Protein AF-A0A834VYH0-F1 (afdb_monomer_lite)

Organism: NCBI:txid362788

pLDDT: mean 78.89, std 22.51, range [36.06, 98.56]

InterPro domains:
  IPR061502 Copia/RE1/RE2-like, N-terminal domain [PF14223] (32-112)

Radius of gyration: 22.4 Å; chains: 1; bounding box: 96×41×39 Å

Structure (mmCIF, N/CA/C/O backbone):
data_AF-A0A834VYH0-F1
#
_entry.id   AF-A0A834VYH0-F1
#
loop_
_atom_site.group_PDB
_atom_site.id
_atom_site.type_symbol
_atom_site.label_atom_id
_atom_site.label_alt_id
_atom_site.label_comp_id
_atom_site.label_asym_id
_atom_site.label_entity_id
_atom_site.label_seq_id
_atom_site.pdbx_PDB_ins_code
_atom_site.Cartn_x
_atom_site.Cartn_y
_atom_site.Cartn_z
_atom_site.occupancy
_atom_site.B_iso_or_equiv
_atom_site.auth_seq_id
_atom_site.auth_comp_id
_atom_site.auth_asym_id
_atom_site.auth_atom_id
_atom_site.pdbx_PDB_model_num
ATOM 1 N N . MET A 1 1 ? -38.437 10.551 18.328 1.00 39.16 1 MET A N 1
ATOM 2 C CA . MET A 1 1 ? -38.281 10.422 16.863 1.00 39.16 1 MET A CA 1
ATOM 3 C C . MET A 1 1 ? -36.837 10.036 16.601 1.00 39.16 1 MET A C 1
ATOM 5 O O . MET A 1 1 ? -35.950 10.827 16.892 1.00 39.16 1 MET A O 1
ATOM 9 N N . GLY A 1 2 ? -36.604 8.774 16.239 1.00 43.66 2 GLY A N 1
ATOM 10 C CA . GLY A 1 2 ? -35.266 8.202 16.108 1.00 43.66 2 GLY A CA 1
ATOM 11 C C . GLY A 1 2 ? -34.602 8.573 14.784 1.00 43.66 2 GLY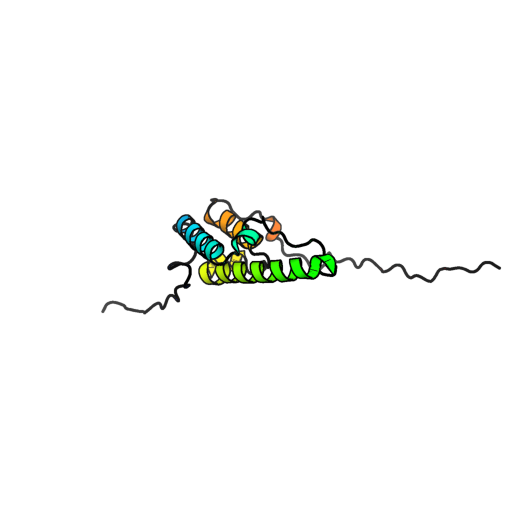 A C 1
ATOM 12 O O . GLY A 1 2 ? -35.204 8.436 13.727 1.00 43.66 2 GLY A O 1
ATOM 13 N N . THR A 1 3 ? -33.372 9.064 14.914 1.00 54.09 3 THR A N 1
ATOM 14 C CA . THR A 1 3 ? -32.227 9.072 13.994 1.00 54.09 3 THR A CA 1
ATOM 15 C C . THR A 1 3 ? -32.378 8.308 12.680 1.00 54.09 3 THR A C 1
ATOM 17 O O . THR A 1 3 ? -32.634 7.114 12.722 1.00 54.09 3 THR A O 1
ATOM 20 N N . GLN A 1 4 ? -31.996 8.952 11.567 1.00 41.72 4 GLN A N 1
ATOM 21 C CA . GLN A 1 4 ? -30.933 8.459 10.675 1.00 41.72 4 GLN A CA 1
ATOM 22 C C . GLN A 1 4 ? -30.151 9.649 10.104 1.00 41.72 4 GLN A C 1
ATOM 24 O O . GLN A 1 4 ? -30.568 10.303 9.153 1.00 41.72 4 GLN A O 1
ATOM 29 N N . ARG A 1 5 ? -29.003 9.962 10.718 1.00 48.94 5 ARG A N 1
ATOM 30 C CA . ARG A 1 5 ? -28.005 10.852 10.119 1.00 48.94 5 ARG A CA 1
ATOM 31 C C . ARG A 1 5 ? -27.100 9.943 9.290 1.00 48.94 5 ARG A C 1
ATOM 33 O O . ARG A 1 5 ? -2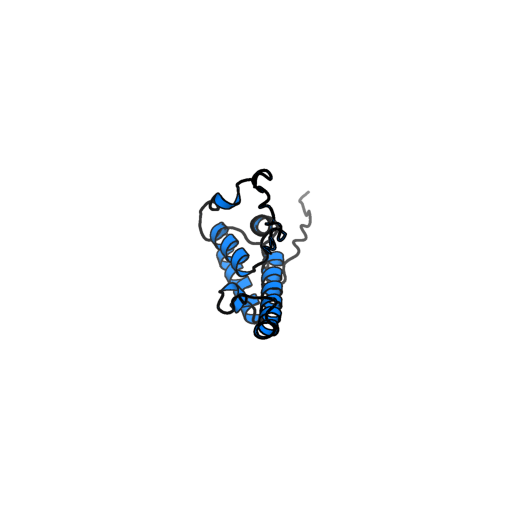6.213 9.299 9.843 1.00 48.94 5 ARG A O 1
ATOM 40 N N . GLY A 1 6 ? -27.423 9.804 8.005 1.00 48.75 6 GLY A N 1
ATOM 41 C CA . GLY A 1 6 ? -26.701 8.943 7.073 1.00 48.75 6 GLY A CA 1
ATOM 42 C C . GLY A 1 6 ? -25.217 9.296 7.059 1.00 48.75 6 GLY A C 1
ATOM 43 O O . GLY A 1 6 ? -24.823 10.342 6.548 1.00 48.75 6 GLY A O 1
ATOM 44 N N . ARG A 1 7 ? -24.395 8.433 7.655 1.00 46.62 7 ARG A N 1
ATOM 45 C CA . ARG A 1 7 ? -22.949 8.459 7.472 1.00 46.62 7 ARG A CA 1
ATOM 46 C C . ARG A 1 7 ? -22.687 7.689 6.182 1.00 46.62 7 ARG A C 1
ATOM 48 O O . ARG A 1 7 ? -22.706 6.466 6.193 1.00 46.62 7 ARG A O 1
ATOM 55 N N . LEU A 1 8 ? -22.483 8.399 5.076 1.00 40.91 8 LEU A N 1
ATOM 56 C CA . LEU A 1 8 ? -21.891 7.806 3.880 1.00 40.91 8 LEU A CA 1
ATOM 57 C C . LEU A 1 8 ? -20.422 7.527 4.210 1.00 40.91 8 LEU A C 1
ATOM 59 O O . LEU A 1 8 ? -19.556 8.380 4.030 1.00 40.91 8 LEU A O 1
ATOM 63 N N . THR A 1 9 ? -20.146 6.365 4.796 1.00 43.81 9 THR A N 1
ATOM 64 C CA . THR A 1 9 ? -18.792 5.819 4.799 1.00 43.81 9 THR A CA 1
ATOM 65 C C . THR A 1 9 ? -18.499 5.439 3.361 1.00 43.81 9 THR A C 1
ATOM 67 O O . THR A 1 9 ? -19.078 4.490 2.840 1.00 43.81 9 THR A O 1
ATOM 70 N N . VAL A 1 10 ? -17.665 6.226 2.689 1.00 47.12 10 VAL A N 1
ATOM 71 C CA . VAL A 1 10 ? -17.093 5.828 1.406 1.00 47.12 10 VAL A CA 1
ATOM 72 C C . VAL A 1 10 ? -16.252 4.590 1.706 1.00 47.12 10 VAL A C 1
ATOM 74 O O . VAL A 1 10 ? -15.193 4.693 2.322 1.00 47.12 10 VAL A O 1
ATOM 77 N N . TYR A 1 11 ? -16.795 3.414 1.402 1.00 51.03 11 TYR A N 1
ATOM 78 C CA . TYR A 1 11 ? -16.073 2.155 1.495 1.00 51.03 11 TYR A CA 1
ATOM 79 C C . TYR A 1 11 ? -14.889 2.240 0.532 1.00 51.03 11 TYR A C 1
ATOM 81 O O . TYR A 1 11 ? -15.066 2.626 -0.625 1.00 51.03 11 TYR A O 1
ATOM 89 N N . SER A 1 12 ? -13.683 1.913 0.991 1.00 63.50 12 SER A N 1
ATOM 90 C CA . SER A 1 12 ? -12.608 1.631 0.041 1.00 63.50 12 SER A CA 1
ATOM 91 C C . SER A 1 12 ? -12.965 0.326 -0.679 1.00 63.50 12 SER A C 1
ATOM 93 O O . SER A 1 12 ? -13.452 -0.600 -0.033 1.00 63.50 12 SER A O 1
ATOM 95 N N . GLU A 1 13 ? -12.731 0.212 -1.990 1.00 74.50 13 GLU A N 1
ATOM 96 C CA . GLU A 1 13 ? -12.976 -1.049 -2.726 1.00 74.50 13 GLU A CA 1
ATOM 97 C C . GLU A 1 13 ? -12.113 -2.218 -2.207 1.00 74.50 13 GLU A C 1
ATOM 99 O O . GLU A 1 13 ? -12.347 -3.373 -2.548 1.00 74.50 13 GLU A O 1
ATOM 104 N N . ILE A 1 14 ? -11.124 -1.919 -1.360 1.00 86.88 14 ILE A N 1
ATOM 105 C CA . ILE A 1 14 ? -10.167 -2.873 -0.802 1.00 86.88 14 ILE A CA 1
ATOM 106 C C . ILE A 1 14 ? -10.677 -3.466 0.519 1.00 86.88 14 ILE A C 1
ATOM 108 O O . ILE A 1 14 ? -10.652 -4.681 0.706 1.00 86.88 14 ILE A O 1
ATOM 112 N N . VAL A 1 15 ? -11.126 -2.616 1.451 1.00 87.81 15 VAL A N 1
ATOM 113 C CA . VAL A 1 15 ? -11.596 -3.014 2.789 1.00 87.81 15 VAL A CA 1
ATOM 114 C C . VAL A 1 15 ? -12.855 -2.229 3.163 1.00 87.81 15 VAL A C 1
ATOM 116 O O . VAL A 1 15 ? -12.921 -1.011 2.978 1.00 87.81 15 VAL A O 1
ATOM 119 N N . ALA A 1 16 ? -13.841 -2.927 3.735 1.00 87.81 16 ALA A N 1
ATOM 120 C CA . ALA A 1 16 ? -15.114 -2.339 4.158 1.00 87.81 16 ALA A CA 1
ATOM 121 C C . ALA A 1 16 ? -14.973 -1.351 5.333 1.00 87.81 16 ALA A C 1
ATOM 123 O O . ALA A 1 16 ? -15.741 -0.399 5.443 1.00 87.81 16 ALA A O 1
ATOM 124 N N . GLU A 1 17 ? -13.990 -1.557 6.207 1.00 90.62 17 GLU A N 1
ATOM 125 C CA . GLU A 1 17 ? -13.742 -0.705 7.367 1.00 90.62 17 GLU A CA 1
ATOM 126 C C . GLU A 1 17 ? -12.318 -0.151 7.336 1.00 90.62 17 GLU A C 1
ATOM 128 O O . GLU A 1 17 ? -11.380 -0.832 6.923 1.00 90.62 17 GLU A O 1
ATOM 133 N N . ALA A 1 18 ? -12.166 1.093 7.792 1.00 93.94 18 ALA A N 1
ATOM 134 C CA . ALA A 1 18 ? -10.861 1.716 7.984 1.00 93.94 18 ALA A CA 1
ATOM 135 C C . ALA A 1 18 ? -10.053 0.997 9.075 1.00 93.94 18 ALA A C 1
ATOM 137 O O . ALA A 1 18 ? -10.628 0.347 9.948 1.00 93.94 18 ALA A O 1
ATOM 138 N N . LEU A 1 19 ? -8.730 1.163 9.055 1.00 95.44 19 LEU A N 1
ATOM 139 C CA . LEU A 1 19 ? -7.829 0.520 10.008 1.00 95.44 19 LEU A CA 1
ATOM 140 C C . LEU A 1 19 ? -8.069 1.025 11.440 1.00 95.44 19 LEU A C 1
ATOM 142 O O . LEU A 1 19 ? -7.916 2.213 11.737 1.00 95.44 19 LEU A O 1
ATOM 146 N N . THR A 1 20 ? -8.382 0.100 12.341 1.00 93.94 20 THR A N 1
ATOM 147 C CA . THR A 1 20 ? -8.460 0.308 13.790 1.00 93.94 20 THR A CA 1
ATOM 148 C C . THR A 1 20 ? -7.657 -0.762 14.525 1.00 93.94 20 THR A C 1
ATOM 150 O O . THR A 1 20 ? -7.160 -1.714 13.926 1.00 93.94 20 THR A O 1
ATOM 153 N N . LYS A 1 21 ? -7.493 -0.616 15.845 1.00 92.25 21 LYS A N 1
ATOM 154 C CA . LYS A 1 21 ? -6.784 -1.622 16.655 1.00 92.25 21 LYS A CA 1
ATOM 155 C C . LYS A 1 21 ? -7.570 -2.926 16.769 1.00 92.25 21 LYS A C 1
ATOM 157 O O . LYS A 1 21 ? -6.990 -3.987 16.948 1.00 92.25 21 LYS A O 1
ATOM 162 N N . GLU A 1 22 ? -8.889 -2.843 16.667 1.00 92.31 22 GLU A N 1
ATOM 163 C CA . GLU A 1 22 ? -9.804 -3.969 16.814 1.00 92.31 22 GLU A CA 1
ATOM 164 C C . GLU A 1 22 ? -9.892 -4.797 15.527 1.00 92.31 22 GLU A C 1
ATOM 166 O O . GLU A 1 22 ? -10.060 -6.013 15.598 1.00 92.31 22 GLU A O 1
ATOM 171 N N . ASN A 1 23 ? -9.754 -4.160 14.357 1.00 94.06 23 ASN A N 1
ATOM 172 C CA . ASN A 1 23 ? -9.854 -4.826 13.055 1.00 94.06 23 ASN A CA 1
ATOM 173 C C . ASN A 1 23 ? -8.508 -4.996 12.324 1.00 94.06 23 ASN A C 1
ATOM 175 O O . ASN A 1 23 ? -8.489 -5.493 11.196 1.00 94.06 23 ASN A O 1
ATOM 179 N N . CYS A 1 24 ? -7.385 -4.632 12.954 1.00 94.62 24 CYS A N 1
ATOM 180 C CA . CYS A 1 24 ? -6.070 -4.558 12.313 1.00 94.62 24 CYS A CA 1
ATOM 181 C C . CYS A 1 24 ? -5.672 -5.844 11.583 1.00 94.62 24 CYS A C 1
ATOM 183 O O . CYS A 1 24 ? -5.294 -5.789 10.414 1.00 94.62 24 CYS A O 1
ATOM 185 N N . LYS A 1 25 ? -5.829 -7.011 12.220 1.00 94.81 25 LYS A N 1
ATOM 186 C CA . LYS A 1 25 ? -5.514 -8.306 11.601 1.00 94.81 25 LYS A CA 1
ATOM 187 C C . LYS A 1 25 ? -6.266 -8.507 10.280 1.00 94.81 25 LYS A C 1
ATOM 189 O O . LYS A 1 25 ? -5.648 -8.854 9.278 1.00 94.81 25 LYS A O 1
ATOM 194 N N . TYR A 1 26 ? -7.578 -8.267 10.286 1.00 94.38 26 TYR A N 1
ATOM 195 C CA . TYR A 1 26 ? -8.425 -8.412 9.102 1.00 94.38 26 TYR A CA 1
ATOM 196 C C . TYR A 1 26 ? -8.040 -7.402 8.017 1.00 94.38 26 TYR A C 1
ATOM 198 O O . TYR A 1 26 ? -7.856 -7.772 6.860 1.00 94.38 26 TYR A O 1
ATOM 206 N N . TRP A 1 27 ? -7.842 -6.138 8.399 1.00 96.19 27 TRP A N 1
ATOM 207 C CA . TRP A 1 27 ? -7.443 -5.082 7.472 1.00 96.19 27 TRP A CA 1
ATOM 208 C C . TRP A 1 27 ? -6.119 -5.414 6.768 1.00 96.19 27 TRP A C 1
ATOM 210 O O . TRP A 1 27 ? -6.048 -5.370 5.539 1.00 96.19 27 TRP A O 1
ATOM 220 N N . PHE A 1 28 ? -5.088 -5.817 7.522 1.00 96.94 28 PHE A N 1
ATOM 221 C CA . PHE A 1 28 ? -3.784 -6.172 6.955 1.00 96.94 28 PHE A CA 1
ATOM 222 C C . PHE A 1 28 ? -3.875 -7.374 6.009 1.00 96.94 28 PHE A C 1
ATOM 224 O O . PHE A 1 28 ? -3.236 -7.364 4.959 1.00 96.94 28 PHE A O 1
ATOM 231 N N . GLU A 1 29 ? -4.677 -8.392 6.331 1.00 96.62 29 GLU A N 1
ATOM 232 C CA . GLU A 1 29 ? -4.903 -9.532 5.432 1.00 96.62 29 GLU A CA 1
ATOM 233 C C . GLU A 1 29 ? -5.588 -9.106 4.124 1.00 96.62 29 GLU A C 1
ATOM 235 O O . GLU A 1 29 ? -5.112 -9.464 3.044 1.00 96.62 29 GLU A O 1
ATOM 240 N N . CYS A 1 30 ? -6.653 -8.300 4.190 1.00 96.56 30 CYS A N 1
ATOM 241 C CA . CYS A 1 30 ? -7.360 -7.822 3.000 1.00 96.56 30 CYS A CA 1
ATOM 242 C C . CYS A 1 30 ? -6.466 -6.967 2.097 1.00 96.56 30 CYS A C 1
ATOM 244 O O . CYS A 1 30 ? -6.372 -7.232 0.896 1.00 96.56 30 CYS A O 1
ATOM 246 N N . VAL A 1 31 ? -5.769 -5.978 2.665 1.00 97.25 31 VAL A N 1
ATOM 247 C CA . VAL A 1 31 ? -4.878 -5.109 1.886 1.00 97.25 31 VAL A CA 1
ATOM 248 C C . VAL A 1 31 ? -3.717 -5.913 1.308 1.00 97.25 31 VAL A C 1
ATOM 250 O O . VAL A 1 31 ? -3.405 -5.749 0.132 1.00 97.25 31 VAL A O 1
ATOM 253 N N . LYS A 1 32 ? -3.115 -6.842 2.066 1.00 98.06 32 LYS A N 1
ATOM 254 C CA . LYS A 1 32 ? -2.071 -7.730 1.533 1.00 98.06 32 LYS A CA 1
ATOM 255 C C . LYS A 1 32 ? -2.574 -8.526 0.329 1.00 98.06 32 LYS A C 1
ATOM 257 O O . LYS A 1 32 ? -1.905 -8.545 -0.699 1.00 98.06 32 LYS A O 1
ATOM 262 N N . ASN A 1 33 ? -3.740 -9.160 0.435 1.00 97.69 33 ASN A N 1
ATOM 263 C CA . ASN A 1 33 ? -4.301 -9.955 -0.659 1.00 97.69 33 ASN A CA 1
ATOM 264 C C . ASN A 1 33 ? -4.573 -9.101 -1.903 1.00 97.69 33 ASN A C 1
ATOM 266 O O . ASN A 1 33 ? -4.278 -9.534 -3.015 1.00 97.69 33 ASN A O 1
ATOM 270 N N . TYR A 1 34 ? -5.065 -7.874 -1.719 1.00 97.50 34 TYR A N 1
ATOM 271 C CA . TYR A 1 34 ? -5.250 -6.920 -2.811 1.00 97.50 34 TYR A CA 1
ATOM 272 C C . TYR A 1 34 ? -3.922 -6.554 -3.492 1.00 97.50 34 TYR A C 1
ATOM 274 O O . TYR A 1 34 ? -3.818 -6.582 -4.716 1.00 97.50 34 TYR A O 1
ATOM 282 N N . LEU A 1 35 ? -2.880 -6.267 -2.707 1.00 98.12 35 LEU A N 1
ATOM 283 C CA . LEU A 1 35 ? -1.547 -5.947 -3.226 1.00 98.12 35 LEU A CA 1
ATOM 284 C C . LEU A 1 35 ? -0.904 -7.133 -3.963 1.00 98.12 35 LEU A C 1
ATOM 286 O O . LEU A 1 35 ? -0.245 -6.930 -4.979 1.00 98.12 35 LEU A O 1
ATOM 290 N N . VAL A 1 36 ? -1.110 -8.363 -3.479 1.00 98.31 36 VAL A N 1
ATOM 291 C CA . VAL A 1 36 ? -0.667 -9.590 -4.163 1.00 98.31 36 VAL A CA 1
ATOM 292 C C . VAL A 1 36 ? -1.399 -9.757 -5.495 1.00 98.31 36 VAL A C 1
ATOM 294 O O . VAL A 1 36 ? -0.754 -10.015 -6.506 1.00 98.31 36 VAL A O 1
ATOM 297 N N . ALA A 1 37 ? -2.720 -9.560 -5.526 1.00 97.44 37 ALA A N 1
ATOM 298 C CA . ALA A 1 37 ? -3.503 -9.637 -6.761 1.00 97.44 37 ALA A CA 1
ATOM 299 C C . ALA A 1 37 ? -3.076 -8.580 -7.797 1.00 97.44 37 ALA A C 1
ATOM 301 O O . ALA A 1 37 ? -3.137 -8.835 -8.998 1.00 97.44 37 ALA A O 1
ATOM 302 N N . GLY A 1 38 ? -2.624 -7.413 -7.333 1.00 96.25 38 GLY A N 1
ATOM 303 C CA . GLY A 1 38 ? -2.084 -6.347 -8.175 1.00 96.25 38 GLY A CA 1
ATOM 304 C C . GLY A 1 38 ? -0.610 -6.501 -8.569 1.00 96.25 38 GLY A C 1
ATOM 305 O O . GLY A 1 38 ? -0.099 -5.606 -9.232 1.00 96.25 38 GLY A O 1
ATOM 306 N N . ASP A 1 39 ? 0.077 -7.574 -8.156 1.00 97.81 39 ASP A N 1
ATOM 307 C CA . ASP A 1 39 ? 1.528 -7.771 -8.336 1.00 97.81 39 ASP A CA 1
ATOM 308 C C . ASP A 1 39 ? 2.387 -6.598 -7.808 1.00 97.81 39 ASP A C 1
ATOM 310 O O . ASP A 1 39 ? 3.361 -6.160 -8.420 1.00 97.81 39 ASP A O 1
ATOM 314 N N . VAL A 1 40 ? 2.013 -6.047 -6.651 1.00 98.50 40 VAL A N 1
ATOM 315 C CA . VAL A 1 40 ? 2.724 -4.922 -6.006 1.00 98.50 40 VAL A CA 1
ATOM 316 C C . VAL A 1 40 ? 3.101 -5.206 -4.552 1.00 98.50 40 VAL A C 1
ATOM 318 O O . VAL A 1 40 ? 3.502 -4.309 -3.816 1.00 98.50 40 VAL A O 1
ATOM 321 N N . TRP A 1 41 ? 2.943 -6.444 -4.087 1.00 98.50 41 TRP A N 1
ATOM 322 C CA . TRP A 1 41 ? 3.309 -6.819 -2.719 1.00 98.50 41 TRP A CA 1
ATOM 323 C C . TRP A 1 41 ? 4.833 -6.885 -2.501 1.00 98.50 41 TRP A C 1
ATOM 325 O O . TRP A 1 41 ? 5.316 -6.570 -1.414 1.00 98.50 41 TRP A O 1
ATOM 335 N N . ASP A 1 42 ? 5.588 -7.223 -3.544 1.00 98.31 42 ASP A N 1
ATOM 336 C CA . ASP A 1 42 ? 7.053 -7.335 -3.557 1.00 98.31 42 ASP A CA 1
ATOM 337 C C . ASP A 1 42 ? 7.782 -6.043 -3.143 1.00 98.31 42 ASP A C 1
ATOM 339 O O . ASP A 1 42 ? 8.838 -6.089 -2.509 1.00 98.31 42 ASP A O 1
ATOM 343 N N . VAL A 1 43 ? 7.217 -4.870 -3.442 1.00 98.31 43 VAL A N 1
ATOM 344 C CA . VAL A 1 43 ? 7.757 -3.591 -2.948 1.00 98.31 43 VAL A CA 1
ATOM 345 C C . VAL A 1 43 ? 7.466 -3.354 -1.465 1.00 98.31 43 VAL A C 1
ATOM 347 O O . VAL A 1 43 ? 8.231 -2.655 -0.802 1.00 98.31 43 VAL A O 1
ATOM 350 N N . VAL A 1 44 ? 6.382 -3.924 -0.927 1.00 98.25 44 VAL A N 1
ATOM 351 C CA . VAL A 1 44 ? 5.970 -3.752 0.476 1.00 98.25 44 VAL A CA 1
ATOM 352 C C . VAL A 1 44 ? 6.740 -4.693 1.394 1.00 98.25 44 VAL A C 1
ATOM 354 O O . VAL A 1 44 ? 7.250 -4.248 2.423 1.00 98.25 44 VAL A O 1
ATOM 357 N N . ASP A 1 45 ? 6.893 -5.969 1.026 1.00 97.31 45 ASP A N 1
ATOM 358 C CA . ASP A 1 45 ? 7.760 -6.885 1.780 1.00 97.31 45 ASP A CA 1
ATOM 359 C C . ASP A 1 45 ? 9.258 -6.598 1.550 1.00 97.31 45 ASP A C 1
ATOM 361 O O . ASP A 1 45 ? 10.105 -6.841 2.417 1.00 97.31 45 ASP A O 1
ATOM 365 N N . GLY A 1 46 ? 9.578 -5.924 0.444 1.00 96.31 46 GLY A N 1
ATOM 366 C CA . GLY A 1 46 ? 10.917 -5.490 0.075 1.00 96.31 46 GLY A CA 1
ATOM 367 C C . GLY A 1 46 ? 11.729 -6.540 -0.671 1.00 96.31 46 GLY A C 1
ATOM 368 O O . GLY A 1 46 ? 12.947 -6.387 -0.742 1.00 96.31 46 GLY A O 1
ATOM 369 N N . SER A 1 47 ? 11.079 -7.562 -1.228 1.00 97.19 47 SER A N 1
ATOM 370 C CA . SER A 1 47 ? 11.670 -8.460 -2.226 1.00 97.19 47 SER A CA 1
ATOM 371 C C . SER A 1 47 ? 12.072 -7.702 -3.497 1.00 97.19 47 SER A C 1
ATOM 373 O O . SER A 1 47 ? 13.034 -8.081 -4.159 1.00 97.19 47 SER A O 1
ATOM 375 N N . PHE A 1 48 ? 11.377 -6.602 -3.810 1.00 95.75 48 PHE A N 1
ATOM 376 C CA . PHE A 1 48 ? 11.732 -5.668 -4.875 1.00 95.75 48 PHE A CA 1
ATOM 377 C C . PHE A 1 48 ? 12.039 -4.283 -4.290 1.00 95.75 48 PHE A C 1
ATOM 379 O O . PHE A 1 48 ? 11.153 -3.465 -4.035 1.00 95.75 48 PHE A O 1
ATOM 386 N N . SER A 1 49 ? 13.318 -4.035 -4.010 1.00 93.31 49 SER A N 1
ATOM 387 C CA . SER A 1 49 ? 13.791 -2.812 -3.361 1.00 93.31 49 SER A CA 1
ATOM 388 C C . SER A 1 49 ? 14.020 -1.666 -4.347 1.00 93.31 49 SER A C 1
ATOM 390 O O . SER A 1 49 ? 14.205 -1.862 -5.549 1.00 93.31 49 SER A O 1
ATOM 392 N N . LYS A 1 50 ? 14.027 -0.442 -3.811 1.00 92.94 50 LYS A N 1
ATOM 393 C CA . LYS A 1 50 ? 14.401 0.756 -4.559 1.00 92.94 50 LYS A CA 1
ATOM 394 C C . LYS A 1 50 ? 15.844 0.610 -5.065 1.00 92.94 50 LYS A C 1
ATOM 396 O O . LYS A 1 50 ? 16.731 0.381 -4.237 1.00 92.94 50 LYS A O 1
ATOM 401 N N . PRO A 1 51 ? 16.109 0.775 -6.372 1.00 89.25 51 PRO A N 1
ATOM 402 C CA . PRO A 1 51 ? 17.474 0.821 -6.878 1.00 89.25 51 PRO A CA 1
ATOM 403 C C . PRO A 1 51 ? 18.283 1.947 -6.214 1.00 89.25 51 PRO A C 1
ATOM 405 O O . PRO A 1 51 ? 17.728 3.011 -5.929 1.00 89.25 51 PRO A O 1
ATOM 408 N N . PRO A 1 52 ? 19.588 1.743 -5.969 1.00 83.75 52 PRO A N 1
ATOM 409 C CA . PRO A 1 52 ? 20.413 2.690 -5.222 1.00 83.75 52 PRO A CA 1
ATOM 410 C C . PRO A 1 52 ? 20.664 4.005 -5.967 1.00 83.75 52 PRO A C 1
ATOM 412 O O . PRO A 1 52 ? 21.005 4.995 -5.325 1.00 83.75 52 PRO A O 1
ATOM 415 N N . ASN A 1 53 ? 20.508 4.024 -7.294 1.00 80.75 53 ASN A N 1
ATOM 416 C CA . ASN A 1 53 ? 20.782 5.194 -8.114 1.00 80.75 53 ASN A CA 1
ATOM 417 C C . ASN A 1 53 ? 19.677 5.399 -9.158 1.00 80.75 53 ASN A C 1
ATOM 419 O O . ASN A 1 53 ? 19.416 4.515 -9.971 1.00 80.75 53 ASN A O 1
ATOM 423 N N . GLU A 1 54 ? 19.004 6.549 -9.102 1.00 75.62 54 GLU A N 1
ATOM 424 C CA . GLU A 1 54 ? 17.885 6.885 -9.998 1.00 75.62 54 GLU A CA 1
ATOM 425 C C . GLU A 1 54 ? 18.371 7.416 -11.359 1.00 75.62 54 GLU A C 1
ATOM 427 O O . GLU A 1 54 ? 17.651 7.312 -12.353 1.00 75.62 54 GLU A O 1
ATOM 432 N N . ASP A 1 55 ? 19.599 7.947 -11.392 1.00 76.38 55 ASP A N 1
ATOM 433 C CA . ASP A 1 55 ? 20.209 8.614 -12.551 1.00 76.38 55 ASP A CA 1
ATOM 434 C C . ASP A 1 55 ? 21.097 7.685 -13.395 1.00 76.38 55 ASP A C 1
ATOM 436 O O . ASP A 1 55 ? 21.622 8.093 -14.430 1.00 76.38 55 ASP A O 1
ATOM 440 N N . ASP A 1 56 ? 21.277 6.439 -12.960 1.00 81.19 56 ASP A N 1
ATOM 441 C CA . ASP A 1 56 ? 22.044 5.437 -13.693 1.00 81.19 56 ASP A CA 1
ATOM 442 C C . ASP A 1 56 ? 21.186 4.832 -14.817 1.00 81.19 56 ASP A C 1
ATOM 444 O O . ASP A 1 56 ? 20.115 4.268 -14.562 1.00 81.19 56 ASP A O 1
ATOM 448 N N . GLU A 1 57 ? 21.642 4.958 -16.068 1.00 80.25 57 GLU A N 1
ATOM 449 C CA . GLU A 1 57 ? 20.921 4.458 -17.244 1.00 80.25 57 GLU A CA 1
ATOM 450 C C . GLU A 1 57 ? 20.675 2.947 -17.168 1.00 80.25 57 GLU A C 1
ATOM 452 O O . GLU A 1 57 ? 19.587 2.501 -17.544 1.00 80.25 57 GLU A O 1
ATOM 457 N N . ASP A 1 58 ? 21.609 2.192 -16.581 1.00 81.69 58 ASP A N 1
ATOM 458 C CA . ASP A 1 58 ? 21.506 0.738 -16.421 1.00 81.69 58 ASP A CA 1
ATOM 459 C C . ASP A 1 58 ? 20.390 0.343 -15.434 1.00 81.69 58 ASP A C 1
ATOM 461 O O . ASP A 1 58 ? 19.805 -0.738 -15.527 1.00 81.69 58 ASP A O 1
ATOM 465 N N . HIS A 1 59 ? 20.040 1.237 -14.503 1.00 82.50 59 HIS A N 1
ATOM 466 C CA . HIS A 1 59 ? 19.036 1.003 -13.459 1.00 82.50 59 HIS A CA 1
ATOM 467 C C . HIS A 1 59 ? 17.720 1.751 -13.696 1.00 82.50 59 HIS A C 1
ATOM 469 O O . HIS A 1 59 ? 16.748 1.549 -12.957 1.00 82.50 59 HIS A O 1
ATOM 475 N N . LYS A 1 60 ? 17.649 2.584 -14.739 1.00 87.75 60 LYS A N 1
ATOM 476 C CA . LYS A 1 60 ? 16.498 3.441 -15.031 1.00 87.75 60 LYS A CA 1
ATOM 477 C C . LYS A 1 60 ? 15.209 2.642 -15.185 1.00 87.75 60 LYS A C 1
ATOM 479 O O . LYS A 1 60 ? 14.196 2.996 -14.588 1.00 87.75 60 LYS A O 1
ATOM 484 N N . GLU A 1 61 ? 15.221 1.549 -15.944 1.00 89.62 61 GLU A N 1
ATOM 485 C CA . GLU A 1 61 ? 14.026 0.717 -16.142 1.00 89.62 61 GLU A CA 1
ATOM 486 C C . GLU A 1 61 ? 13.548 0.070 -14.831 1.00 89.62 61 GLU A C 1
ATOM 488 O O . GLU A 1 61 ? 12.356 0.123 -14.500 1.00 89.62 61 GLU A O 1
ATOM 493 N N . GLY A 1 62 ? 14.483 -0.465 -14.039 1.00 91.69 62 GLY A N 1
ATOM 494 C CA . GLY A 1 62 ? 14.200 -1.021 -12.717 1.00 91.69 62 GLY A CA 1
ATOM 495 C C . GLY A 1 62 ? 13.605 0.024 -11.773 1.00 91.69 62 GLY A C 1
ATOM 496 O O . GLY A 1 62 ? 12.597 -0.237 -11.117 1.00 91.69 62 GLY A O 1
ATOM 497 N N . PHE A 1 63 ? 14.151 1.243 -11.771 1.00 93.00 63 PHE A N 1
ATOM 498 C CA . PHE A 1 63 ? 13.641 2.347 -10.961 1.00 93.00 63 PHE A CA 1
ATOM 499 C C . PHE A 1 63 ? 12.236 2.777 -11.391 1.00 93.00 63 PHE A C 1
ATOM 501 O O . PHE A 1 63 ? 11.353 2.949 -10.549 1.00 93.00 63 PHE A O 1
ATOM 508 N N . MET A 1 64 ? 11.985 2.906 -12.698 1.00 93.25 64 MET A N 1
ATOM 509 C CA . MET A 1 64 ? 10.658 3.239 -13.228 1.00 93.25 64 MET A CA 1
ATOM 510 C C . MET A 1 64 ? 9.618 2.184 -12.830 1.00 93.25 64 MET A C 1
ATOM 512 O O . MET A 1 64 ? 8.489 2.542 -12.484 1.00 93.25 64 MET A O 1
ATOM 516 N N . THR A 1 65 ? 10.001 0.906 -12.857 1.00 95.56 65 THR A N 1
ATOM 517 C CA . THR A 1 65 ? 9.154 -0.225 -12.455 1.00 95.56 65 THR A CA 1
ATOM 518 C C . THR A 1 65 ? 8.877 -0.199 -10.955 1.00 95.56 65 THR A C 1
ATOM 520 O O . THR A 1 65 ? 7.713 -0.200 -10.550 1.00 95.56 65 THR A O 1
ATOM 523 N N . TRP A 1 66 ? 9.920 -0.069 -10.130 1.00 97.12 66 TRP A N 1
ATOM 524 C CA . TRP A 1 66 ? 9.796 0.049 -8.675 1.00 97.12 66 TRP A CA 1
ATOM 525 C C . TRP A 1 66 ? 8.904 1.223 -8.282 1.00 97.12 66 TRP A C 1
ATOM 527 O O . TRP A 1 66 ? 7.971 1.064 -7.500 1.00 97.12 66 TRP A O 1
ATOM 537 N N . ARG A 1 67 ? 9.118 2.394 -8.888 1.00 96.88 67 ARG A N 1
ATOM 538 C CA . ARG A 1 67 ? 8.351 3.606 -8.595 1.00 96.88 67 ARG A CA 1
ATOM 539 C C . ARG A 1 67 ? 6.863 3.440 -8.901 1.00 96.88 67 ARG A C 1
ATOM 541 O O . ARG A 1 67 ? 6.039 3.908 -8.119 1.00 96.88 67 ARG A O 1
ATOM 548 N N . LYS A 1 68 ? 6.507 2.770 -10.005 1.00 97.88 68 LYS A N 1
ATOM 549 C CA . LYS A 1 68 ? 5.105 2.464 -10.345 1.00 97.88 68 LYS A CA 1
ATOM 550 C C . LYS A 1 68 ? 4.478 1.515 -9.324 1.00 97.88 68 LYS A C 1
ATOM 552 O O . LYS A 1 68 ? 3.402 1.821 -8.814 1.00 97.88 68 LYS A O 1
ATOM 557 N N . LYS A 1 69 ? 5.159 0.411 -8.994 1.00 98.44 69 LYS A N 1
ATOM 558 C CA . LYS A 1 69 ? 4.680 -0.559 -7.997 1.00 98.44 69 LYS A CA 1
ATOM 559 C C . LYS A 1 69 ? 4.522 0.086 -6.616 1.00 98.44 69 LYS A C 1
ATOM 561 O O . LYS A 1 69 ? 3.465 -0.029 -6.003 1.00 98.44 69 LYS A O 1
ATOM 566 N N . ASN A 1 70 ? 5.521 0.849 -6.167 1.00 98.50 70 ASN A N 1
ATOM 567 C CA . ASN A 1 70 ? 5.482 1.589 -4.906 1.00 98.50 70 ASN A CA 1
ATOM 568 C C . ASN A 1 70 ? 4.321 2.593 -4.862 1.00 98.50 70 ASN A C 1
ATOM 570 O O . ASN A 1 70 ? 3.597 2.636 -3.873 1.00 98.50 70 ASN A O 1
ATOM 574 N N . ALA A 1 71 ? 4.107 3.371 -5.929 1.00 98.31 71 ALA A N 1
ATOM 575 C CA . ALA A 1 71 ? 3.004 4.330 -5.990 1.00 98.31 71 ALA A CA 1
ATOM 576 C C . ALA A 1 71 ? 1.630 3.641 -5.918 1.00 98.31 71 ALA A C 1
ATOM 578 O O . ALA A 1 71 ? 0.756 4.100 -5.184 1.00 98.31 71 ALA A O 1
ATOM 579 N N . ALA A 1 72 ? 1.450 2.525 -6.631 1.00 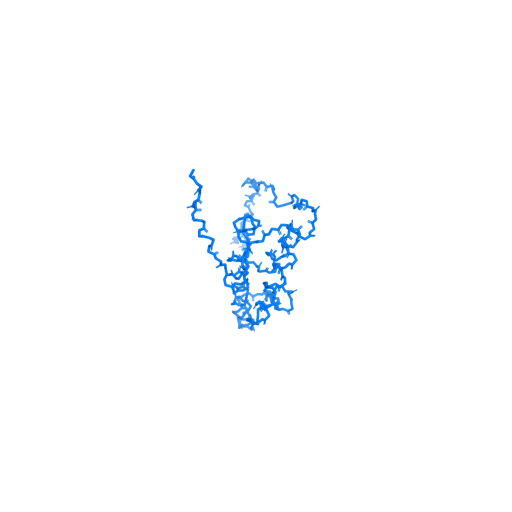98.12 72 ALA A N 1
ATOM 580 C CA . ALA A 1 72 ? 0.218 1.741 -6.584 1.00 98.12 72 ALA A CA 1
ATOM 581 C C . ALA A 1 72 ? -0.027 1.138 -5.189 1.00 98.12 72 ALA A C 1
ATOM 583 O O . ALA A 1 72 ? -1.126 1.267 -4.646 1.00 98.12 72 ALA A O 1
ATOM 584 N N . ALA A 1 73 ? 1.007 0.555 -4.575 1.00 98.56 73 ALA A N 1
ATOM 585 C CA . ALA A 1 73 ? 0.919 0.008 -3.226 1.00 98.56 73 ALA A CA 1
ATOM 586 C C . ALA A 1 73 ? 0.614 1.091 -2.179 1.00 98.56 73 ALA A C 1
ATOM 588 O O . ALA A 1 73 ? -0.259 0.915 -1.329 1.00 98.56 73 ALA A O 1
ATOM 589 N N . MET A 1 74 ? 1.283 2.242 -2.276 1.00 97.81 74 MET A N 1
ATOM 590 C CA . MET A 1 74 ? 1.048 3.380 -1.392 1.00 97.81 74 MET A CA 1
ATOM 591 C C . MET A 1 74 ? -0.382 3.902 -1.535 1.00 97.81 74 MET A C 1
ATOM 593 O O . MET A 1 74 ? -1.057 4.123 -0.534 1.00 97.81 74 MET A O 1
ATOM 597 N N . HIS A 1 75 ? -0.883 4.046 -2.763 1.00 96.62 75 HIS A N 1
ATOM 598 C CA . HIS A 1 75 ? -2.255 4.487 -2.997 1.00 96.62 75 HIS A CA 1
ATOM 599 C C . HIS A 1 75 ? -3.276 3.554 -2.333 1.00 96.62 75 HIS A C 1
ATOM 601 O O . HIS A 1 75 ? -4.141 4.033 -1.603 1.00 96.62 75 HIS A O 1
ATOM 607 N N . ALA A 1 76 ? -3.129 2.236 -2.510 1.00 97.06 76 ALA A N 1
ATOM 608 C CA . ALA A 1 76 ? -3.991 1.230 -1.890 1.00 97.06 76 ALA A CA 1
ATOM 609 C C . ALA A 1 76 ? -4.009 1.327 -0.352 1.00 97.06 76 ALA A C 1
ATOM 611 O O . ALA A 1 76 ? -5.079 1.286 0.260 1.00 97.06 76 ALA A O 1
ATOM 612 N N . ILE A 1 77 ? -2.844 1.514 0.279 1.00 97.19 77 ILE A N 1
ATOM 613 C CA . ILE A 1 77 ? -2.739 1.724 1.731 1.00 97.19 77 ILE A CA 1
ATOM 614 C C . ILE A 1 77 ? -3.473 3.008 2.140 1.00 97.19 77 ILE A C 1
ATOM 616 O O . ILE A 1 77 ? -4.291 2.991 3.060 1.00 97.19 77 ILE A O 1
ATOM 620 N N . LEU A 1 78 ? -3.224 4.121 1.446 1.00 94.62 78 LEU A N 1
ATOM 621 C CA . LEU A 1 78 ? -3.779 5.426 1.812 1.00 94.62 78 LEU A CA 1
ATOM 622 C C . LEU A 1 78 ? -5.308 5.461 1.728 1.00 94.62 78 LEU A C 1
ATOM 624 O O . LEU A 1 78 ? -5.948 5.958 2.655 1.00 94.62 78 LEU A O 1
ATOM 628 N N . ILE A 1 79 ? -5.903 4.909 0.666 1.00 94.44 79 ILE A N 1
ATOM 629 C CA . ILE A 1 79 ? -7.364 4.940 0.487 1.00 94.44 79 ILE A CA 1
ATOM 630 C C . ILE A 1 79 ? -8.110 3.997 1.436 1.00 94.44 79 ILE A C 1
ATOM 632 O O . ILE A 1 79 ? -9.295 4.205 1.683 1.00 94.44 79 ILE A O 1
ATOM 636 N N . SER A 1 80 ? -7.440 2.975 1.974 1.00 95.56 80 SER A N 1
ATOM 637 C CA . SER A 1 80 ? -8.061 1.968 2.845 1.00 95.56 80 SER A CA 1
ATOM 638 C C . SER A 1 80 ? -7.811 2.206 4.336 1.00 95.56 80 SER A C 1
ATOM 640 O O . SER A 1 80 ? -8.580 1.728 5.167 1.00 95.56 80 SER A O 1
ATOM 642 N N . CYS A 1 81 ? -6.759 2.940 4.714 1.00 94.62 81 CYS A N 1
ATOM 643 C CA . CYS A 1 81 ? -6.357 3.062 6.120 1.00 94.62 81 CYS A CA 1
ATOM 644 C C . CYS A 1 81 ? -7.254 4.003 6.948 1.00 94.62 81 CYS A C 1
ATOM 646 O O . CYS A 1 81 ? -7.360 3.844 8.162 1.00 94.62 81 CYS A O 1
ATOM 648 N N . GLY A 1 82 ? -7.949 4.948 6.307 1.00 94.00 82 GLY A N 1
ATOM 649 C CA . GLY A 1 82 ? -8.764 5.961 6.982 1.00 94.00 82 GLY A CA 1
ATOM 650 C C . GLY A 1 82 ? -7.946 7.090 7.621 1.00 94.00 82 GLY A C 1
ATOM 651 O O . GLY A 1 82 ? -6.721 7.059 7.685 1.00 94.00 82 GLY A O 1
ATOM 652 N N . THR A 1 83 ? -8.628 8.134 8.094 1.00 93.50 83 THR A N 1
ATOM 653 C CA . THR A 1 83 ? -7.993 9.414 8.466 1.00 93.50 83 THR A CA 1
ATOM 654 C C . THR A 1 83 ? -7.045 9.330 9.663 1.00 93.50 83 THR A C 1
ATOM 656 O O . THR A 1 83 ? -6.015 10.003 9.668 1.00 93.50 83 THR A O 1
ATOM 659 N N . GLN A 1 84 ? -7.364 8.512 10.673 1.00 92.19 84 GLN A N 1
ATOM 660 C CA . GLN A 1 84 ? -6.510 8.355 11.854 1.00 92.19 84 GLN A CA 1
ATOM 661 C C . GLN A 1 84 ? -5.188 7.675 11.484 1.00 92.19 84 GLN A C 1
ATOM 663 O O . GLN A 1 84 ? -4.124 8.218 11.770 1.00 92.19 84 GLN A O 1
ATOM 668 N N . ALA A 1 85 ? -5.252 6.546 10.776 1.00 93.88 85 ALA A N 1
ATOM 669 C CA . ALA A 1 85 ? -4.071 5.831 10.306 1.00 93.88 85 ALA A CA 1
ATOM 670 C C . ALA A 1 85 ? -3.250 6.674 9.318 1.00 93.88 85 ALA A C 1
ATOM 672 O O . ALA A 1 85 ? -2.028 6.747 9.439 1.00 93.88 85 ALA A O 1
ATOM 673 N N . PHE A 1 86 ? -3.922 7.382 8.402 1.00 95.25 86 PHE A N 1
ATOM 674 C CA . PHE A 1 86 ? -3.294 8.293 7.443 1.00 95.25 86 PHE A CA 1
ATOM 675 C C . PHE A 1 86 ? -2.390 9.330 8.124 1.00 95.25 86 PHE A C 1
ATOM 677 O O . PHE A 1 86 ? -1.306 9.620 7.622 1.00 95.25 86 PHE A O 1
ATOM 684 N N . SER A 1 87 ? -2.789 9.855 9.289 1.00 95.31 87 SER A N 1
ATOM 685 C CA . SER A 1 87 ? -1.999 10.854 10.025 1.00 95.31 87 SER A CA 1
ATOM 686 C C . SER A 1 87 ? -0.613 10.351 10.451 1.00 95.31 87 SER A C 1
ATOM 688 O O . SER A 1 87 ? 0.316 11.147 10.562 1.00 95.31 87 SER A O 1
ATOM 690 N N . HIS A 1 88 ? -0.443 9.036 10.623 1.00 95.31 88 HIS A N 1
ATOM 691 C CA . HIS A 1 88 ? 0.843 8.426 10.965 1.00 95.31 88 HIS A CA 1
ATOM 692 C C . HIS A 1 88 ? 1.780 8.275 9.760 1.00 95.31 88 HIS A C 1
ATOM 694 O O . HIS A 1 88 ? 2.986 8.131 9.942 1.00 95.31 88 HIS A O 1
ATOM 700 N N . ILE A 1 89 ? 1.244 8.297 8.537 1.00 96.62 89 ILE A N 1
ATOM 701 C CA . ILE A 1 89 ? 1.991 7.989 7.308 1.00 96.62 89 ILE A CA 1
ATOM 702 C C . ILE A 1 89 ? 1.957 9.119 6.271 1.00 96.62 89 ILE A C 1
ATOM 704 O O . ILE A 1 89 ? 2.461 8.948 5.165 1.00 96.62 89 ILE A O 1
ATOM 708 N N . SER A 1 90 ? 1.409 10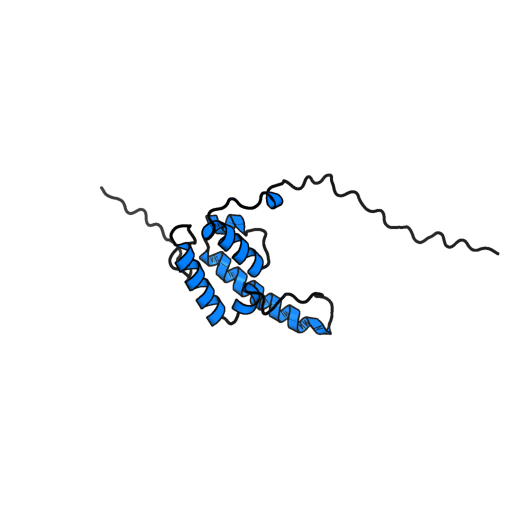.289 6.607 1.00 93.06 90 SER A N 1
ATOM 709 C CA . SER A 1 90 ? 1.170 11.379 5.649 1.00 93.06 90 SER A CA 1
ATOM 710 C C . SER A 1 90 ? 2.438 11.995 5.043 1.00 93.06 90 SER A C 1
ATOM 712 O O . SER A 1 90 ? 2.351 12.691 4.037 1.00 93.06 90 SER A O 1
ATOM 714 N N . GLN A 1 91 ? 3.603 11.786 5.663 1.00 93.44 91 GLN A N 1
ATOM 715 C CA . GLN A 1 91 ? 4.906 12.270 5.180 1.00 93.44 91 GLN A CA 1
ATOM 716 C C . GLN A 1 91 ? 5.776 11.156 4.579 1.00 93.44 91 GLN A C 1
ATOM 718 O O . GLN A 1 91 ? 6.923 11.389 4.206 1.00 93.44 91 GLN A O 1
ATOM 723 N N . VAL A 1 92 ? 5.249 9.937 4.504 1.00 95.69 92 VAL A N 1
ATOM 724 C CA . VAL A 1 92 ? 5.961 8.782 3.963 1.00 95.69 92 VAL A CA 1
ATOM 725 C C . VAL A 1 92 ? 5.700 8.698 2.464 1.00 95.69 92 VAL A C 1
ATOM 727 O O . VAL A 1 92 ? 4.599 8.986 2.006 1.00 95.69 92 VAL A O 1
ATOM 730 N N . SER A 1 93 ? 6.707 8.296 1.693 1.00 94.75 93 SER A N 1
ATOM 731 C CA . SER A 1 93 ? 6.604 8.083 0.242 1.00 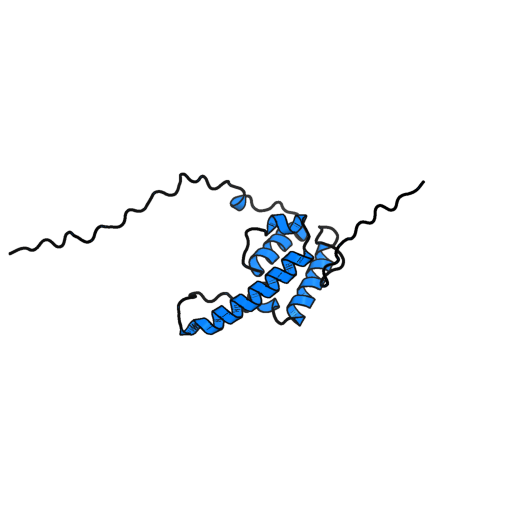94.75 93 SER A CA 1
ATOM 732 C C . SER A 1 93 ? 6.793 6.620 -0.173 1.00 94.75 93 SER A C 1
ATOM 734 O O . SER A 1 93 ? 6.456 6.250 -1.298 1.00 94.75 93 SER A O 1
ATOM 736 N N . GLU A 1 94 ? 7.305 5.777 0.727 1.00 97.38 94 GLU A N 1
ATOM 737 C CA . GLU A 1 94 ? 7.551 4.356 0.488 1.00 97.38 94 GLU A CA 1
ATOM 738 C C . GLU A 1 94 ? 6.476 3.483 1.142 1.00 97.38 94 GLU A C 1
ATOM 740 O O . GLU A 1 94 ? 6.269 3.528 2.357 1.00 97.38 94 GLU A O 1
ATOM 745 N N . ALA A 1 95 ? 5.834 2.631 0.342 1.00 98.38 95 ALA A N 1
ATOM 746 C CA . ALA A 1 95 ? 4.758 1.752 0.788 1.00 98.38 95 ALA A CA 1
ATOM 747 C C . ALA A 1 95 ? 5.219 0.789 1.895 1.00 98.38 95 ALA A C 1
ATOM 749 O O . ALA A 1 95 ? 4.499 0.581 2.870 1.00 98.38 95 ALA A O 1
ATOM 750 N N . LYS A 1 96 ? 6.451 0.268 1.801 1.00 98.31 96 LYS A N 1
ATOM 751 C CA . LYS A 1 96 ? 7.073 -0.559 2.848 1.00 98.31 96 LYS A CA 1
ATOM 752 C C . LYS A 1 96 ? 7.176 0.173 4.185 1.00 98.31 96 LYS A C 1
ATOM 754 O O . LYS A 1 96 ? 6.848 -0.382 5.232 1.00 98.31 96 LYS A O 1
ATOM 759 N N . VAL A 1 97 ? 7.626 1.426 4.159 1.00 97.88 97 VAL A N 1
ATOM 760 C CA . VAL A 1 97 ? 7.774 2.242 5.371 1.00 97.88 97 VAL A CA 1
ATOM 761 C C . VAL A 1 97 ? 6.402 2.541 5.974 1.00 97.88 97 VAL A C 1
ATOM 763 O O . VAL A 1 97 ? 6.220 2.373 7.179 1.00 97.88 97 VAL A O 1
ATOM 766 N N . ALA A 1 98 ? 5.417 2.896 5.144 1.00 98.31 98 ALA A N 1
ATOM 767 C CA . ALA A 1 98 ? 4.048 3.138 5.590 1.00 98.31 98 ALA A CA 1
ATOM 768 C C . ALA A 1 98 ? 3.435 1.883 6.233 1.00 98.31 98 ALA A C 1
ATOM 770 O O . ALA A 1 98 ? 2.915 1.952 7.347 1.00 98.31 98 ALA A O 1
ATOM 771 N N . TRP A 1 99 ? 3.567 0.725 5.579 1.00 98.25 99 TRP A N 1
ATOM 772 C CA . TRP A 1 99 ? 3.115 -0.564 6.104 1.00 98.25 99 TRP A CA 1
ATOM 773 C C . TRP A 1 99 ? 3.719 -0.867 7.476 1.00 98.25 99 TRP A C 1
ATOM 775 O O . TRP A 1 99 ? 2.997 -1.217 8.408 1.00 98.25 99 TRP A O 1
ATOM 785 N N . ASN A 1 100 ? 5.032 -0.677 7.630 1.00 97.19 100 ASN A N 1
ATOM 786 C CA . ASN A 1 100 ? 5.726 -0.918 8.893 1.00 97.19 100 ASN A CA 1
ATOM 787 C C . ASN A 1 100 ? 5.250 0.013 10.011 1.00 97.19 100 ASN A C 1
ATOM 789 O O . ASN A 1 100 ? 5.020 -0.459 11.122 1.00 97.19 100 ASN A O 1
ATOM 793 N N . ILE A 1 101 ? 5.060 1.306 9.731 1.00 96.69 101 ILE A N 1
ATOM 794 C CA . ILE A 1 101 ? 4.540 2.266 10.717 1.00 96.69 101 ILE A CA 1
ATOM 795 C C . ILE A 1 101 ? 3.142 1.854 11.180 1.00 96.69 101 ILE A C 1
ATOM 797 O O . ILE A 1 101 ? 2.887 1.805 12.384 1.00 96.69 101 ILE A O 1
ATOM 801 N N . LEU A 1 102 ? 2.245 1.510 10.251 1.00 96.25 102 LEU A N 1
ATOM 802 C CA . LEU A 1 102 ? 0.900 1.053 10.603 1.00 96.25 102 LEU A CA 1
ATOM 803 C C . LEU A 1 102 ? 0.949 -0.251 11.405 1.00 96.25 102 LEU A C 1
ATOM 805 O O . LEU A 1 102 ? 0.268 -0.373 12.419 1.00 96.25 102 LEU A O 1
ATOM 809 N N . ASN A 1 103 ? 1.784 -1.207 10.999 1.00 95.00 103 ASN A N 1
ATOM 810 C CA . ASN A 1 103 ? 1.934 -2.483 11.692 1.00 95.00 103 ASN A CA 1
ATOM 811 C C . ASN A 1 103 ? 2.415 -2.260 13.138 1.00 95.00 103 ASN A C 1
ATOM 813 O O . ASN A 1 103 ? 1.808 -2.766 14.078 1.00 95.00 103 ASN A O 1
ATOM 817 N N . LEU A 1 104 ? 3.437 -1.420 13.330 1.00 94.69 104 LEU A N 1
ATOM 818 C CA . LEU A 1 104 ? 3.939 -1.011 14.648 1.00 94.69 104 LEU A CA 1
ATOM 819 C C . LEU A 1 104 ? 2.884 -0.298 15.500 1.00 94.69 104 LEU A C 1
ATOM 821 O O . LEU A 1 104 ? 2.855 -0.502 16.705 1.00 94.69 104 LEU A O 1
ATOM 825 N N . THR A 1 105 ? 2.015 0.501 14.884 1.00 94.00 105 THR A N 1
ATOM 826 C CA . THR A 1 105 ? 1.015 1.313 15.596 1.00 94.00 105 THR A CA 1
ATOM 827 C C . THR A 1 105 ? -0.230 0.513 15.999 1.00 94.00 105 THR A C 1
ATOM 829 O O . THR A 1 105 ? -0.829 0.778 17.044 1.00 94.00 105 THR A O 1
ATOM 832 N N . TYR A 1 106 ? -0.646 -0.446 15.163 1.00 92.75 106 TYR A N 1
ATOM 833 C CA . TYR A 1 106 ? -1.942 -1.123 15.281 1.00 92.75 106 TYR A CA 1
ATOM 834 C C . TYR A 1 106 ? -1.854 -2.612 15.643 1.00 92.75 106 TYR A C 1
ATOM 836 O O . TYR A 1 106 ? -2.782 -3.114 16.272 1.00 92.75 106 TYR A O 1
ATOM 844 N N . ASN A 1 107 ? -0.768 -3.315 15.294 1.00 86.56 107 ASN A N 1
ATOM 845 C CA . ASN A 1 107 ? -0.566 -4.721 15.684 1.00 86.56 107 ASN A CA 1
ATOM 846 C C . ASN A 1 107 ? 0.282 -4.871 16.954 1.00 86.56 107 ASN A C 1
ATOM 848 O O . ASN A 1 107 ? 0.131 -5.856 17.676 1.00 86.56 107 ASN A O 1
ATOM 852 N N . TYR A 1 108 ? 1.152 -3.904 17.256 1.00 78.44 108 TYR A N 1
ATOM 853 C CA . TYR A 1 108 ? 1.963 -3.907 18.470 1.00 78.44 108 TYR A CA 1
ATOM 854 C C . TYR A 1 108 ? 1.472 -2.796 19.406 1.00 78.44 108 TYR A C 1
ATOM 856 O O . TYR A 1 108 ? 1.377 -1.636 19.025 1.00 78.44 108 TYR A O 1
ATOM 864 N N . ASN A 1 109 ? 1.126 -3.139 20.649 1.00 60.12 109 ASN A N 1
ATOM 865 C CA . ASN A 1 109 ? 0.643 -2.184 21.655 1.00 60.12 109 ASN A CA 1
ATOM 866 C C . ASN A 1 109 ? 1.776 -1.286 22.198 1.00 60.12 109 ASN A C 1
ATOM 868 O O . ASN A 1 109 ? 2.034 -1.293 23.399 1.00 60.12 109 ASN A O 1
ATOM 872 N N . SER A 1 110 ? 2.471 -0.524 21.350 1.00 51.22 110 SER A N 1
ATOM 873 C CA . SER A 1 110 ? 3.549 0.369 21.787 1.00 51.22 110 SER A CA 1
ATOM 874 C C . SER A 1 110 ? 3.402 1.772 21.189 1.00 51.22 110 SER A C 1
ATOM 876 O O . SER A 1 110 ? 3.059 1.894 20.013 1.00 51.22 110 SER A O 1
ATOM 878 N N . PRO A 1 111 ? 3.665 2.844 21.963 1.00 50.72 111 PRO A N 1
ATOM 879 C CA . PRO A 1 111 ? 3.804 4.189 21.412 1.00 50.72 111 PRO A CA 1
ATOM 880 C C . PRO A 1 111 ? 4.879 4.187 20.319 1.00 50.72 111 PRO A C 1
ATOM 882 O O . PRO A 1 111 ? 5.883 3.479 20.452 1.00 50.72 111 PRO A O 1
ATOM 885 N N . LEU A 1 112 ? 4.668 4.971 19.254 1.00 48.91 112 LEU A N 1
ATOM 886 C CA . LEU A 1 112 ? 5.689 5.253 18.238 1.00 48.91 112 LEU A CA 1
ATOM 887 C C . LEU A 1 112 ? 7.034 5.559 18.931 1.00 48.91 112 LEU A C 1
ATOM 889 O O . LEU A 1 112 ? 7.032 6.326 19.896 1.00 48.91 112 LEU A O 1
ATOM 893 N N . PRO A 1 113 ? 8.179 5.037 18.455 1.00 47.88 113 PRO A N 1
ATOM 894 C CA . PRO A 1 113 ? 9.471 5.500 18.941 1.00 47.88 113 PRO A CA 1
ATOM 895 C C . PRO A 1 113 ? 9.573 7.017 18.720 1.00 47.88 113 PRO A C 1
ATOM 897 O O . PRO A 1 113 ? 9.430 7.506 17.601 1.00 47.88 113 PRO A O 1
ATOM 900 N N . GLU A 1 114 ? 9.811 7.761 19.801 1.00 49.31 114 GLU A N 1
ATOM 901 C CA . GLU A 1 114 ? 9.800 9.233 19.873 1.00 49.31 114 GLU A CA 1
ATOM 902 C C . GLU A 1 114 ? 10.798 9.938 18.925 1.00 49.31 114 GLU A C 1
ATOM 904 O O . GLU A 1 114 ? 10.798 11.165 18.828 1.00 49.31 114 GLU A O 1
ATOM 909 N N . CYS A 1 115 ? 11.631 9.208 18.171 1.00 40.88 115 CYS A N 1
ATOM 910 C CA . CYS A 1 115 ? 12.684 9.798 17.338 1.00 40.88 115 CYS A CA 1
ATOM 911 C C . CYS A 1 115 ? 12.179 10.562 16.102 1.00 40.88 115 CYS A C 1
ATOM 913 O O . CYS A 1 115 ? 12.944 11.322 15.516 1.00 40.88 115 CYS A O 1
ATOM 915 N N . ILE A 1 116 ? 10.901 10.419 15.736 1.00 53.12 116 ILE A N 1
ATOM 916 C CA . ILE A 1 116 ? 10.266 11.180 14.643 1.00 53.12 116 ILE A CA 1
ATOM 917 C C . ILE A 1 116 ? 9.414 12.358 15.146 1.00 53.12 116 ILE A C 1
ATOM 919 O O . ILE A 1 116 ? 8.968 13.171 14.343 1.00 53.12 116 ILE A O 1
ATOM 923 N N . ALA A 1 117 ? 9.204 12.482 16.464 1.00 48.53 117 ALA A N 1
ATOM 924 C CA . ALA A 1 117 ? 8.341 13.507 17.064 1.00 48.53 117 ALA A CA 1
ATOM 925 C C . ALA A 1 117 ? 9.094 14.760 17.547 1.00 48.53 117 ALA A C 1
ATOM 927 O O . ALA A 1 117 ? 8.486 15.666 18.116 1.00 48.53 117 ALA A O 1
ATOM 928 N N . SER A 1 118 ? 10.409 14.845 17.326 1.00 42.22 118 SER A N 1
ATOM 929 C CA . SER A 1 118 ? 11.140 16.081 17.614 1.00 42.22 118 SER A CA 1
ATOM 930 C C . SER A 1 118 ? 10.896 17.103 16.498 1.00 42.22 118 SER A C 1
ATOM 932 O O . SER A 1 118 ? 11.161 16.789 15.335 1.00 42.22 118 SER A O 1
ATOM 934 N N . PRO A 1 119 ? 10.434 18.332 16.802 1.00 45.59 119 PRO A N 1
ATOM 935 C CA . PRO A 1 119 ? 10.405 19.395 15.812 1.00 45.59 119 PRO A CA 1
ATOM 936 C C . PRO A 1 119 ? 11.847 19.654 15.381 1.00 45.59 119 PRO A C 1
ATOM 938 O O . PRO A 1 119 ? 12.679 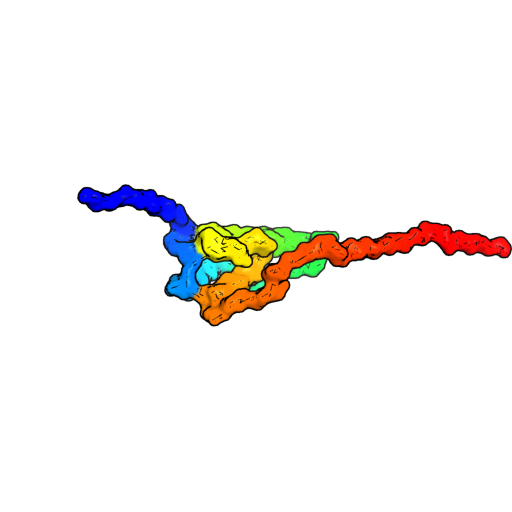20.074 16.188 1.00 45.59 119 PRO A O 1
ATOM 941 N N . VAL A 1 120 ? 12.155 19.367 14.115 1.00 50.69 120 VAL A N 1
ATOM 942 C CA . VAL A 1 120 ? 13.425 19.752 13.499 1.00 50.69 120 VAL A CA 1
ATOM 943 C C . VAL A 1 120 ? 13.533 21.264 13.649 1.00 50.69 120 VAL A C 1
ATOM 945 O O . VAL A 1 120 ? 12.840 22.024 12.978 1.00 50.69 120 VAL A O 1
ATOM 948 N N . ASN A 1 121 ? 14.359 21.701 14.596 1.00 50.31 121 ASN A N 1
ATOM 949 C CA . ASN A 1 121 ? 14.669 23.103 14.782 1.00 50.31 121 ASN A CA 1
ATOM 950 C C . ASN A 1 121 ? 15.428 23.565 13.522 1.00 50.31 121 ASN A C 1
ATOM 952 O O . ASN A 1 121 ? 16.514 23.042 13.258 1.00 50.31 121 ASN A O 1
ATOM 956 N N . PRO A 1 122 ? 14.909 24.530 12.740 1.00 45.31 122 PRO A N 1
ATOM 957 C CA . PRO A 1 122 ? 15.531 24.951 11.482 1.00 45.31 122 PRO A CA 1
ATOM 958 C C . PRO A 1 122 ? 16.902 25.634 11.658 1.00 45.31 122 PRO A C 1
ATOM 960 O O . PRO A 1 122 ? 17.538 26.001 10.675 1.00 45.31 122 PRO A O 1
ATOM 963 N N . SER A 1 123 ? 17.399 25.786 12.890 1.00 46.28 123 SER A N 1
ATOM 964 C CA . SER A 1 123 ? 18.688 26.422 13.188 1.00 46.28 123 SER A CA 1
ATOM 965 C C . SER A 1 123 ? 19.922 25.506 13.106 1.00 46.28 123 SER A C 1
ATOM 967 O O . SER A 1 123 ? 21.035 26.001 13.287 1.00 46.28 123 SER A O 1
ATOM 969 N N . SER A 1 124 ? 19.792 24.204 12.801 1.00 42.97 124 SER A N 1
ATOM 970 C CA . SER A 1 124 ? 20.968 23.312 12.691 1.00 42.97 124 SER A CA 1
ATOM 971 C C . SER A 1 124 ? 21.560 23.174 11.284 1.00 42.97 124 SER A C 1
ATOM 973 O O . SER A 1 124 ? 22.607 22.539 11.140 1.00 42.97 124 SER A O 1
ATOM 975 N N . PHE A 1 125 ? 20.965 23.778 10.250 1.00 44.69 125 PHE A N 1
ATOM 976 C CA . PHE A 1 125 ? 21.609 23.874 8.937 1.00 44.69 125 PHE A CA 1
ATOM 977 C C . PHE A 1 125 ? 22.704 24.946 8.984 1.00 44.69 125 PHE A C 1
ATOM 979 O O . PHE A 1 125 ? 22.538 26.073 8.520 1.00 44.69 125 PHE A O 1
ATOM 986 N N . LYS A 1 126 ? 23.860 24.599 9.561 1.00 45.06 126 LYS A N 1
ATOM 987 C CA . LYS A 1 126 ? 25.091 25.329 9.265 1.00 45.06 126 LYS A CA 1
ATOM 988 C C . LYS A 1 126 ? 25.477 24.993 7.832 1.00 45.06 126 LYS A C 1
ATOM 990 O O . LYS A 1 126 ? 25.791 23.852 7.509 1.00 45.06 126 LYS A O 1
ATOM 995 N N . SER A 1 127 ? 25.413 26.012 6.989 1.00 39.69 127 SER A N 1
ATOM 996 C CA . SER A 1 127 ? 25.958 26.042 5.642 1.00 39.69 127 SER A CA 1
ATOM 997 C C . SER A 1 127 ? 27.400 25.528 5.643 1.00 39.69 127 SER A C 1
ATOM 999 O O . SER A 1 127 ? 28.314 26.183 6.144 1.00 39.69 127 SER A O 1
ATOM 1001 N N . SER A 1 128 ? 27.624 24.349 5.062 1.00 36.06 128 SER A N 1
ATOM 1002 C CA . SER A 1 128 ? 28.966 23.959 4.642 1.00 36.06 128 SER A CA 1
ATOM 1003 C C . SER A 1 128 ? 29.327 24.772 3.406 1.00 36.06 128 SER A C 1
ATOM 1005 O O . SER A 1 128 ? 28.886 24.500 2.293 1.00 36.06 128 SER A O 1
ATOM 1007 N N . THR A 1 129 ? 30.117 25.809 3.654 1.00 37.84 129 THR A N 1
ATOM 1008 C CA . THR A 1 129 ? 30.836 26.632 2.687 1.00 37.84 129 THR A CA 1
ATOM 1009 C C . THR A 1 129 ? 31.483 25.781 1.594 1.00 37.84 129 THR A C 1
ATOM 1011 O O . THR A 1 129 ? 32.319 24.918 1.870 1.00 37.84 129 THR A O 1
ATOM 1014 N N . SER A 1 130 ? 31.118 26.070 0.343 1.00 38.19 130 SER A N 1
ATOM 1015 C CA . SER A 1 130 ? 31.831 25.622 -0.853 1.00 38.19 130 SER A CA 1
ATOM 1016 C C . SER A 1 130 ? 33.285 26.100 -0.794 1.00 38.19 130 SER A C 1
ATOM 1018 O O . SER A 1 130 ? 33.549 27.293 -0.624 1.00 38.19 130 SER A O 1
ATOM 1020 N N . LYS A 1 131 ? 34.240 25.170 -0.909 1.00 50.03 131 LYS A N 1
ATOM 1021 C CA . LYS A 1 131 ? 35.657 25.501 -1.101 1.00 50.03 131 LYS A CA 1
ATOM 1022 C C . LYS A 1 131 ? 35.802 26.183 -2.461 1.00 50.03 131 LYS A C 1
ATOM 1024 O O . LYS A 1 131 ? 35.566 25.573 -3.499 1.00 50.03 131 LYS A O 1
ATOM 1029 N N . ASN A 1 132 ? 36.190 27.452 -2.426 1.00 39.75 132 ASN A N 1
ATOM 1030 C CA . ASN A 1 132 ? 36.485 28.267 -3.594 1.00 39.75 132 ASN A CA 1
ATOM 1031 C C . ASN A 1 132 ? 37.743 27.713 -4.292 1.00 39.75 132 ASN A C 1
ATOM 1033 O O . ASN A 1 132 ? 38.842 27.760 -3.740 1.00 39.75 132 ASN A O 1
ATOM 1037 N N . ILE A 1 133 ? 37.571 27.138 -5.484 1.00 52.28 133 ILE A N 1
ATOM 1038 C CA . ILE A 1 133 ? 38.660 26.757 -6.390 1.00 52.28 133 ILE A CA 1
ATOM 1039 C C . ILE A 1 133 ? 39.151 28.048 -7.037 1.00 52.28 133 ILE A C 1
ATOM 1041 O O . ILE A 1 133 ? 38.596 28.448 -8.048 1.00 52.28 133 ILE A O 1
ATOM 1045 N N . ASN A 1 134 ? 40.132 28.724 -6.432 1.00 41.22 134 ASN A N 1
ATOM 1046 C CA . ASN A 1 134 ? 40.906 29.784 -7.100 1.00 41.22 134 ASN A CA 1
ATOM 1047 C C . ASN A 1 134 ? 42.341 29.991 -6.569 1.00 41.22 134 ASN A C 1
ATOM 1049 O O . ASN A 1 134 ? 43.023 30.892 -7.041 1.00 41.22 134 ASN A O 1
ATOM 1053 N N . ASP A 1 135 ? 42.874 29.137 -5.688 1.00 45.47 135 ASP A N 1
ATOM 1054 C CA . ASP A 1 135 ? 44.275 29.249 -5.230 1.00 45.47 135 ASP A CA 1
ATOM 1055 C C . ASP A 1 135 ? 45.249 28.315 -5.981 1.00 45.47 135 ASP A C 1
ATOM 1057 O O . ASP A 1 135 ? 46.111 27.666 -5.386 1.00 45.47 135 ASP A O 1
ATOM 1061 N N . VAL A 1 136 ? 45.169 28.272 -7.317 1.00 47.69 136 VAL A N 1
ATOM 1062 C CA . VAL A 1 136 ? 46.293 27.774 -8.136 1.00 47.69 136 VAL A CA 1
ATOM 1063 C C . VAL A 1 136 ? 47.266 28.931 -8.338 1.00 47.69 136 VAL A C 1
ATOM 1065 O O . VAL A 1 136 ? 47.212 29.682 -9.310 1.00 47.69 136 VAL A O 1
ATOM 1068 N N . LYS A 1 137 ? 48.157 29.103 -7.362 1.00 47.53 137 LYS A N 1
ATOM 1069 C CA . LYS A 1 137 ? 49.247 30.074 -7.423 1.00 47.53 137 LYS A CA 1
ATOM 1070 C C . LYS A 1 137 ? 50.305 29.575 -8.412 1.00 47.53 137 LYS A C 1
ATOM 1072 O O . LYS A 1 137 ? 51.036 28.631 -8.120 1.00 47.53 137 LYS A O 1
ATOM 1077 N N . PHE A 1 138 ? 50.390 30.233 -9.567 1.00 46.69 138 PHE A N 1
ATOM 1078 C CA . PHE A 1 138 ? 51.552 30.188 -10.454 1.00 46.69 138 PHE A CA 1
ATOM 1079 C C . PHE A 1 138 ? 52.819 30.530 -9.654 1.00 46.69 138 PHE A C 1
ATOM 1081 O O . PHE A 1 138 ? 52.878 31.563 -8.982 1.00 46.69 138 PHE A O 1
ATOM 1088 N N . LYS A 1 139 ? 53.843 29.681 -9.744 1.00 49.28 139 LYS A N 1
ATOM 1089 C CA . LYS A 1 139 ? 55.228 30.064 -9.459 1.00 49.28 139 LYS A CA 1
ATOM 1090 C C . LYS A 1 139 ? 55.986 30.055 -10.783 1.00 49.28 139 LYS A C 1
ATOM 1092 O O . LYS A 1 139 ? 56.035 29.022 -11.447 1.00 49.28 139 LYS A O 1
ATOM 1097 N N . SER A 1 140 ? 56.479 31.238 -11.144 1.00 49.44 140 SER A N 1
ATOM 1098 C CA . SER A 1 140 ? 57.538 31.453 -12.131 1.00 49.44 140 SER A CA 1
ATOM 1099 C C . SER A 1 140 ? 58.891 31.034 -11.569 1.00 49.44 140 SER A C 1
ATOM 1101 O O . SER A 1 140 ? 59.010 30.946 -10.323 1.00 49.44 140 SER A O 1
#

Foldseek 3Di:
DDDDPDDPPVQDPQGRDADDLVCPVVLVVSLCVVLVVVVLNCQQVVVLPADPDCPDPVCVVSNVVSLVSQVVLQVSCCSRNDDVLCVQCVPPSGSNVSVVSSCCPRVPPDDDDCPVVDDPDPPPPDDPDDDDPDPPDDDD

Secondary structure (DSSP, 8-state):
------------SS-SS---TTTHHHHHHHHHHHHHHTT-HHHHHTSSPPPS-SS-GGGHHHHHHHHHHHHHHHHHHHHHHHHHHHHHHTT---HHHHHHHHHHHHTS-----GGG-S---GGG----------------

Sequence (140 aa):
MGTQRGRLTVYSEIVAEALTKENCKYWFECVKNYLVAGDVWDVVDGSFSKPPNEDDEDHKEGFMTWRKKNAAAMHAILISCGTQAFSHISQVSEAKVAWNILNLTYNYNSPLPECIASPVNPSSFKSSTSKNINDVKFKS